Protein AF-A0A5K0W3F5-F1 (afdb_monomer_lite)

Secondary structure (DSSP, 8-state):
---HHHHHHHHHHTTPPPHHHHSTTPPP---S---SS-------TTSGGGHHHHHHHHHHHHH-TT-

InterPro domains:
  IPR001206 Diacylglycerol kinase, catalytic domain [PS50146] (34-67)

Sequence (67 aa):
MGDGSSDTNQLLKEFYIPDYIVVPDATFQEMSYMPECPVIVFINSKSGGQLGGDLLKTYRTLLNSAQ

Structure (mmCIF, N/CA/C/O backbone):
data_AF-A0A5K0W3F5-F1
#
_entry.id   AF-A0A5K0W3F5-F1
#
loop_
_atom_site.group_PDB
_atom_site.id
_atom_site.type_symbol
_atom_site.label_atom_id
_atom_site.label_alt_id
_atom_site.label_comp_id
_atom_site.label_asym_id
_atom_site.label_entity_id
_atom_site.label_seq_id
_atom_site.pdbx_PDB_ins_code
_atom_site.Cartn_x
_atom_site.Cartn_y
_atom_site.Cartn_z
_atom_site.occupancy
_atom_site.B_iso_or_equiv
_atom_site.auth_seq_id
_atom_site.auth_comp_id
_atom_site.auth_asym_id
_atom_site.auth_atom_id
_atom_site.pdbx_PDB_model_num
ATOM 1 N N . MET A 1 1 ? 20.999 -12.731 15.725 1.00 44.94 1 MET A N 1
ATOM 2 C CA . MET A 1 1 ? 20.583 -12.638 14.312 1.00 44.94 1 MET A CA 1
ATOM 3 C C . MET A 1 1 ? 19.079 -12.456 14.341 1.00 44.94 1 MET A C 1
ATOM 5 O O . MET A 1 1 ? 18.387 -13.420 14.631 1.00 44.94 1 MET A O 1
ATOM 9 N N . GLY A 1 2 ? 18.604 -11.212 14.245 1.00 52.84 2 GLY A N 1
ATOM 10 C CA . GLY A 1 2 ? 17.168 -10.934 14.193 1.00 52.84 2 GLY A CA 1
ATOM 11 C C . GLY A 1 2 ? 16.622 -11.416 12.856 1.00 52.84 2 GLY A C 1
ATOM 12 O O . GLY A 1 2 ? 17.265 -11.211 11.827 1.00 52.84 2 GLY A O 1
ATOM 13 N N . ASP A 1 3 ? 15.499 -12.123 12.890 1.00 56.97 3 ASP A N 1
ATOM 14 C CA . ASP A 1 3 ? 14.746 -12.482 11.695 1.00 56.97 3 ASP A CA 1
ATOM 15 C C . ASP A 1 3 ? 14.300 -11.193 10.988 1.00 56.97 3 ASP A C 1
ATOM 17 O O . ASP A 1 3 ? 13.376 -10.517 11.438 1.00 56.97 3 ASP A O 1
ATOM 21 N N . GLY A 1 4 ? 14.959 -10.854 9.877 1.00 61.38 4 GLY A N 1
ATOM 22 C CA . GLY A 1 4 ? 14.641 -9.668 9.077 1.00 61.38 4 GLY A CA 1
ATOM 23 C C . GLY A 1 4 ? 13.213 -9.653 8.512 1.00 61.38 4 GLY A C 1
ATOM 24 O O . GLY A 1 4 ? 12.773 -8.621 8.003 1.00 61.38 4 GLY A O 1
ATOM 25 N N . SER A 1 5 ? 12.461 -10.757 8.606 1.00 66.75 5 SER A N 1
ATOM 26 C CA . SER A 1 5 ? 11.049 -10.796 8.216 1.00 66.75 5 SER A CA 1
ATOM 27 C C . SER A 1 5 ? 10.128 -10.116 9.241 1.00 66.75 5 SER A C 1
ATOM 29 O O . SER A 1 5 ? 9.118 -9.523 8.866 1.00 66.75 5 SER A O 1
ATOM 31 N N . SER A 1 6 ? 10.477 -10.117 10.532 1.00 75.69 6 SER A N 1
ATOM 32 C CA . SER A 1 6 ? 9.651 -9.474 11.564 1.00 75.69 6 SER A CA 1
ATOM 33 C C . SER A 1 6 ? 9.712 -7.947 11.467 1.00 75.69 6 SER A C 1
ATOM 35 O O . SER A 1 6 ? 8.679 -7.279 11.509 1.00 75.69 6 SER A O 1
ATOM 37 N N . ASP A 1 7 ? 10.912 -7.396 11.278 1.00 80.50 7 ASP A N 1
ATOM 38 C CA . ASP A 1 7 ? 11.130 -5.945 11.210 1.00 80.50 7 ASP A CA 1
ATOM 39 C C . ASP A 1 7 ? 10.501 -5.335 9.951 1.00 80.50 7 ASP A C 1
ATOM 41 O O . ASP A 1 7 ? 9.911 -4.254 9.991 1.00 80.50 7 ASP A O 1
ATOM 45 N N . THR A 1 8 ? 10.562 -6.058 8.830 1.00 83.19 8 THR A N 1
ATOM 46 C CA . THR A 1 8 ? 9.911 -5.641 7.583 1.00 83.19 8 THR A CA 1
ATOM 47 C C . THR A 1 8 ? 8.394 -5.651 7.718 1.00 83.19 8 THR A C 1
ATOM 49 O O . THR A 1 8 ? 7.758 -4.670 7.354 1.00 83.19 8 THR A O 1
ATOM 52 N N . ASN A 1 9 ? 7.800 -6.684 8.318 1.00 82.12 9 ASN A N 1
ATOM 53 C CA . ASN A 1 9 ? 6.357 -6.713 8.569 1.00 82.12 9 ASN A CA 1
ATOM 54 C C . ASN A 1 9 ? 5.891 -5.584 9.501 1.00 82.12 9 ASN A C 1
ATOM 56 O O . ASN A 1 9 ? 4.814 -5.030 9.290 1.00 82.12 9 ASN A O 1
ATOM 60 N N . GLN A 1 10 ? 6.686 -5.227 10.516 1.00 84.31 10 GLN A N 1
ATOM 61 C CA . GLN A 1 10 ? 6.396 -4.085 11.386 1.00 84.31 10 GLN A CA 1
ATOM 62 C C . GLN A 1 10 ? 6.389 -2.776 10.584 1.00 84.31 10 GLN A C 1
ATOM 64 O O . GLN A 1 10 ? 5.465 -1.981 10.714 1.00 84.31 10 GLN A O 1
ATOM 69 N N . LEU A 1 11 ? 7.379 -2.593 9.708 1.00 84.88 11 LEU A N 1
ATOM 70 C CA . LEU A 1 11 ? 7.499 -1.416 8.855 1.00 84.88 11 LEU A CA 1
ATOM 71 C C . LEU A 1 11 ? 6.362 -1.318 7.829 1.00 84.88 11 LEU A C 1
ATOM 73 O O . LEU A 1 11 ? 5.831 -0.235 7.631 1.00 84.88 11 LEU A O 1
ATOM 77 N N . LEU A 1 12 ? 5.951 -2.426 7.202 1.00 85.19 12 LEU A N 1
ATOM 78 C CA . LEU A 1 12 ? 4.868 -2.418 6.208 1.00 85.19 12 LEU A CA 1
ATOM 79 C C . LEU A 1 12 ? 3.515 -2.020 6.817 1.00 85.19 12 LEU A C 1
ATOM 81 O O . LEU A 1 12 ? 2.708 -1.396 6.131 1.00 85.19 12 LEU A O 1
ATOM 85 N N . LYS A 1 13 ? 3.277 -2.317 8.102 1.00 86.12 13 LYS A N 1
ATOM 86 C CA . LYS A 1 13 ? 2.052 -1.901 8.803 1.00 86.12 13 LYS A CA 1
ATOM 87 C C . LYS A 1 13 ? 1.918 -0.379 8.907 1.00 86.12 13 LYS A C 1
ATOM 89 O O . LYS A 1 13 ? 0.799 0.114 8.816 1.00 86.12 13 LYS A O 1
ATOM 94 N N . GLU A 1 14 ? 3.024 0.362 9.002 1.00 87.38 14 GLU A N 1
ATOM 95 C CA . GLU A 1 14 ? 3.003 1.836 9.025 1.00 87.38 14 GLU A CA 1
ATOM 96 C C . GLU A 1 14 ? 2.509 2.445 7.697 1.00 87.38 14 GLU A C 1
ATOM 98 O O . GLU A 1 14 ? 2.110 3.605 7.652 1.00 87.38 14 GLU A O 1
ATOM 103 N N . PHE A 1 15 ? 2.504 1.670 6.606 1.00 86.75 15 PHE A N 1
ATOM 104 C CA . PHE A 1 15 ? 2.020 2.119 5.297 1.00 86.75 15 PHE A CA 1
ATOM 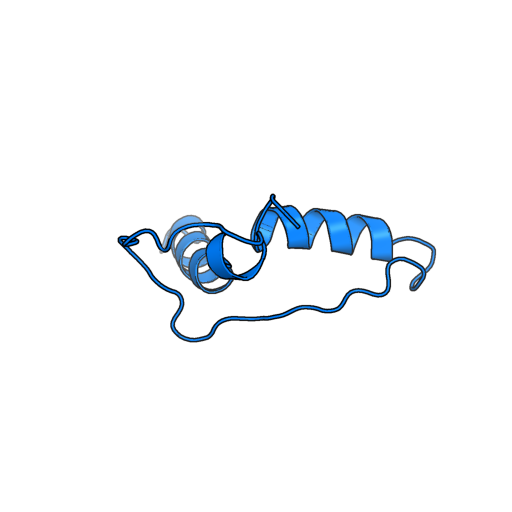105 C C . PHE A 1 15 ? 0.545 1.782 5.042 1.00 86.75 15 PHE A C 1
ATOM 107 O O . PHE A 1 15 ? -0.007 2.224 4.038 1.00 86.75 15 PHE A O 1
ATOM 114 N N . TYR A 1 16 ? -0.108 1.019 5.920 1.00 87.25 16 TYR A N 1
ATOM 115 C CA . TYR A 1 16 ? -1.501 0.625 5.728 1.00 87.25 16 TYR A CA 1
ATOM 116 C C . TYR A 1 16 ? -2.451 1.826 5.834 1.00 87.25 16 TYR A C 1
ATOM 118 O O . TYR A 1 16 ? -2.424 2.575 6.808 1.00 87.25 16 TYR A O 1
ATOM 126 N N . ILE A 1 17 ? -3.339 1.987 4.854 1.00 86.81 17 ILE A N 1
ATOM 127 C CA . ILE A 1 17 ? -4.392 3.003 4.844 1.00 86.81 17 ILE A CA 1
ATOM 128 C C . ILE A 1 17 ? -5.722 2.318 5.184 1.00 86.81 17 ILE A C 1
ATOM 130 O O . ILE A 1 17 ? -6.121 1.393 4.481 1.00 86.81 17 ILE A O 1
ATOM 134 N N . PRO A 1 18 ? -6.451 2.769 6.213 1.00 86.50 18 PRO A N 1
ATOM 135 C CA . PRO A 1 18 ? -7.762 2.211 6.540 1.00 86.50 18 PRO A CA 1
ATOM 136 C C . PRO A 1 18 ? -8.835 2.496 5.482 1.00 86.50 18 PRO A C 1
ATOM 138 O O . PRO A 1 18 ? -8.874 3.586 4.908 1.00 86.50 18 PRO A O 1
ATOM 141 N N . ASP A 1 19 ? -9.771 1.560 5.301 1.00 87.56 19 ASP A N 1
ATOM 142 C CA . ASP A 1 19 ? -10.837 1.641 4.288 1.00 87.56 19 ASP A CA 1
ATOM 143 C C . ASP A 1 19 ? -11.675 2.920 4.382 1.00 87.56 19 ASP A C 1
ATOM 145 O O . ASP A 1 19 ? -11.996 3.511 3.356 1.00 87.56 19 ASP A O 1
ATOM 149 N N . TYR A 1 20 ? -11.972 3.404 5.593 1.00 86.75 20 TYR A N 1
ATOM 150 C CA . TYR A 1 20 ? -12.770 4.620 5.802 1.00 86.75 20 TYR A CA 1
ATOM 151 C C . TYR A 1 20 ? -12.133 5.897 5.227 1.00 86.75 20 TYR A C 1
ATOM 153 O O . TYR A 1 20 ? -12.799 6.924 5.129 1.00 86.75 20 TYR A O 1
ATOM 161 N N . ILE A 1 21 ? -10.846 5.859 4.863 1.00 84.75 21 ILE A N 1
ATOM 162 C CA . ILE A 1 21 ? -10.152 6.975 4.210 1.00 84.75 21 ILE A CA 1
ATOM 163 C C . ILE A 1 21 ? -10.373 6.956 2.691 1.00 84.75 21 ILE A C 1
ATOM 165 O O . ILE A 1 21 ? -10.417 8.015 2.067 1.00 84.75 21 ILE A O 1
ATOM 169 N N . VAL A 1 22 ? -10.481 5.770 2.085 1.00 84.19 22 VAL A N 1
ATOM 170 C CA . VAL A 1 22 ? -10.446 5.591 0.621 1.00 84.19 22 VAL A CA 1
ATOM 171 C C . VAL A 1 22 ? -11.785 5.157 0.029 1.00 84.19 22 VAL A C 1
ATOM 173 O O . VAL A 1 22 ? -12.054 5.445 -1.136 1.00 84.19 22 VAL A O 1
ATOM 176 N N . VAL A 1 23 ? -12.636 4.507 0.823 1.00 87.19 23 VAL A N 1
ATOM 177 C CA . VAL A 1 23 ? -13.969 4.052 0.433 1.00 87.19 23 VAL A CA 1
ATOM 178 C C . VAL A 1 23 ? -15.011 5.033 0.979 1.00 87.19 23 VAL A C 1
ATOM 180 O O . VAL A 1 23 ? -15.135 5.177 2.198 1.00 87.19 23 VAL A O 1
ATOM 183 N N . PRO A 1 24 ? -15.785 5.709 0.110 1.00 87.94 24 PRO A N 1
ATOM 184 C CA . PRO A 1 24 ? -16.915 6.520 0.546 1.00 87.94 24 PRO A CA 1
ATOM 185 C C . PRO A 1 24 ? -17.900 5.693 1.380 1.00 87.94 24 PRO A C 1
ATOM 187 O O . PRO A 1 24 ? -18.150 4.531 1.070 1.00 87.94 24 PRO A O 1
ATOM 190 N N . ASP A 1 25 ? -18.458 6.296 2.429 1.00 90.00 25 ASP A N 1
ATOM 191 C CA . ASP A 1 25 ? -19.448 5.683 3.330 1.00 90.00 25 ASP A CA 1
ATOM 192 C C . ASP A 1 25 ? -18.963 4.458 4.131 1.00 90.00 25 ASP A C 1
ATOM 194 O O . ASP A 1 25 ? -19.758 3.809 4.817 1.00 90.00 25 ASP A O 1
ATOM 198 N N . ALA A 1 26 ? -17.663 4.144 4.114 1.00 88.00 26 ALA A N 1
ATOM 199 C CA . ALA A 1 26 ? -17.118 3.107 4.979 1.00 88.00 26 ALA A CA 1
ATOM 200 C C . ALA A 1 26 ? -17.136 3.552 6.450 1.00 88.00 26 ALA A C 1
ATOM 202 O O . ALA A 1 26 ? -16.695 4.642 6.821 1.00 88.00 26 ALA A O 1
ATOM 203 N N . THR A 1 27 ? -17.654 2.680 7.313 1.00 87.56 27 THR A N 1
ATOM 204 C CA . THR A 1 27 ? -17.711 2.922 8.754 1.00 87.56 27 THR A CA 1
ATOM 205 C C . THR A 1 27 ? -16.327 2.780 9.372 1.00 87.56 27 THR A C 1
ATOM 207 O O . THR A 1 27 ? -15.626 1.806 9.095 1.00 87.56 27 THR A O 1
ATOM 210 N N . PHE A 1 28 ? -15.961 3.708 10.258 1.00 85.00 28 PHE A N 1
ATOM 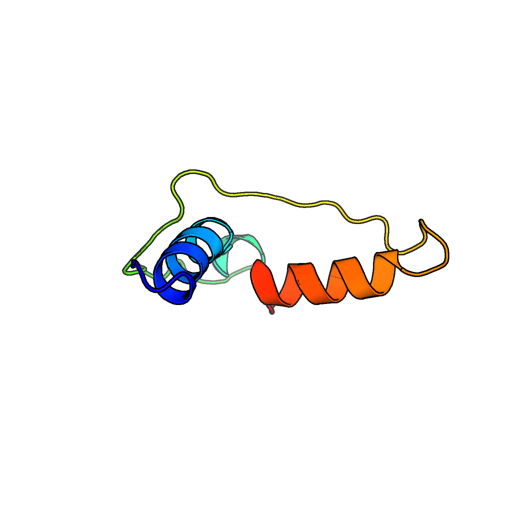211 C CA . PHE A 1 28 ? -14.757 3.569 11.073 1.00 85.00 28 PHE A CA 1
ATOM 212 C C . PHE A 1 28 ? -14.798 2.245 11.845 1.00 85.00 28 PHE A C 1
ATOM 214 O O . PHE A 1 28 ? -15.772 1.953 12.542 1.00 85.00 28 PHE A O 1
ATOM 221 N N . GLN A 1 29 ? -13.736 1.458 11.717 1.00 80.44 29 GLN A N 1
ATOM 222 C CA . GLN A 1 29 ? -13.560 0.215 12.449 1.00 80.44 29 GLN A CA 1
ATOM 223 C C . GLN A 1 29 ? -12.429 0.423 13.450 1.00 80.44 29 GLN A C 1
ATOM 225 O O . GLN A 1 29 ? -11.357 0.903 13.084 1.00 80.44 29 GLN A O 1
ATOM 230 N N . GLU A 1 30 ? -12.670 0.089 14.716 1.00 79.75 30 GLU A N 1
ATOM 231 C CA . GLU A 1 30 ? -11.628 0.145 15.736 1.00 79.75 30 GLU A CA 1
ATOM 232 C C . GLU A 1 30 ? -10.569 -0.913 15.403 1.00 79.75 30 GLU A C 1
ATOM 234 O O . GLU A 1 30 ? -10.834 -2.116 15.421 1.00 79.75 30 GLU A O 1
ATOM 239 N N . MET A 1 31 ? -9.383 -0.457 15.011 1.00 76.69 31 MET A N 1
ATOM 240 C CA . MET A 1 31 ? -8.290 -1.333 14.607 1.00 76.69 31 MET A CA 1
ATOM 241 C C . MET A 1 31 ? -7.348 -1.568 15.781 1.00 76.69 31 MET A C 1
ATOM 243 O O . MET A 1 31 ? -7.057 -0.656 16.551 1.00 76.69 31 MET A O 1
ATOM 247 N N . SER A 1 32 ? -6.781 -2.773 15.870 1.00 81.94 32 SER A N 1
ATOM 248 C CA . SER A 1 32 ? -5.766 -3.100 16.881 1.00 81.94 32 SER A CA 1
ATOM 249 C C . SER A 1 32 ? -4.458 -2.320 16.709 1.00 81.94 32 SER A C 1
ATOM 251 O O . SER A 1 32 ? -3.577 -2.396 17.561 1.00 81.94 32 SER A O 1
ATOM 253 N N . TYR A 1 33 ? -4.290 -1.653 15.569 1.00 81.50 33 TYR A N 1
ATOM 254 C CA . TYR A 1 33 ? -3.099 -0.910 15.208 1.00 81.50 33 TYR A CA 1
ATOM 255 C C . TYR A 1 33 ? -3.459 0.189 14.202 1.00 81.50 33 TYR A C 1
ATOM 257 O O . TYR A 1 33 ? -4.213 -0.052 13.259 1.00 81.50 33 TYR A O 1
ATOM 265 N N . MET A 1 34 ? -2.901 1.379 14.405 1.00 82.75 34 MET A N 1
ATOM 266 C CA . MET A 1 34 ? -3.052 2.535 13.529 1.00 82.75 34 MET A CA 1
ATOM 267 C C . MET A 1 34 ? -1.651 3.079 13.231 1.00 82.75 34 MET A C 1
ATOM 269 O O . MET A 1 34 ? -0.880 3.233 14.181 1.00 82.75 34 MET A O 1
ATOM 273 N N . PRO A 1 35 ? -1.307 3.337 11.956 1.00 85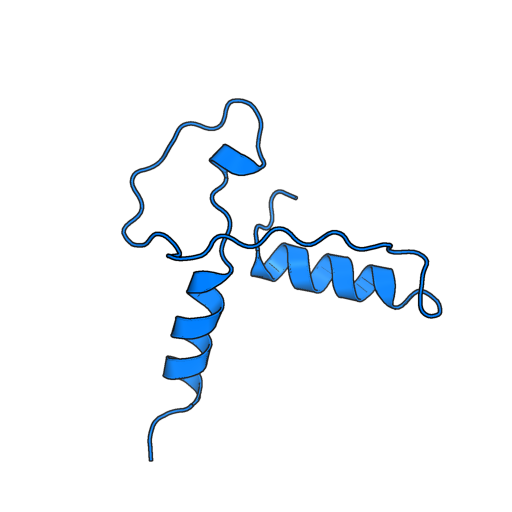.25 35 PRO A N 1
ATOM 274 C CA . PRO A 1 35 ? -0.003 3.889 11.612 1.00 85.25 35 PRO A CA 1
ATOM 275 C C . PRO A 1 35 ? 0.172 5.264 12.260 1.00 85.25 35 PRO A C 1
ATOM 277 O O . PRO A 1 35 ? -0.758 6.077 12.265 1.00 85.25 35 PRO A O 1
ATOM 280 N N .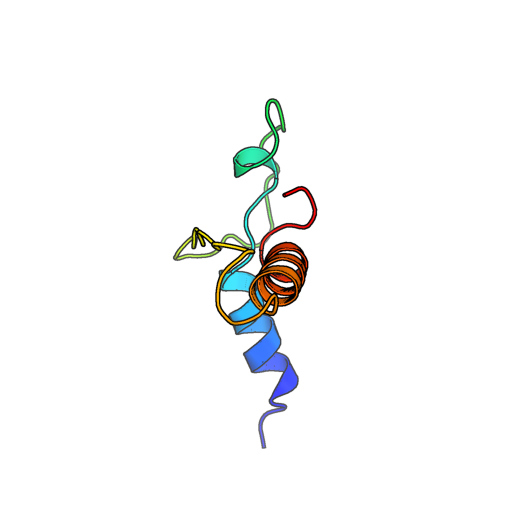 GLU A 1 36 ? 1.362 5.537 12.789 1.00 85.25 36 GLU A N 1
ATOM 281 C CA . GLU A 1 36 ? 1.656 6.822 13.438 1.00 85.25 36 GLU A CA 1
ATOM 282 C C . GLU A 1 36 ? 1.737 7.951 12.398 1.00 85.25 36 GLU A C 1
ATOM 284 O O . GLU A 1 36 ? 1.331 9.086 12.650 1.00 85.25 36 GLU A O 1
ATOM 289 N N . CYS A 1 37 ? 2.211 7.616 11.193 1.00 81.06 37 CYS A N 1
ATOM 290 C CA . CYS A 1 37 ? 2.402 8.542 10.080 1.00 81.06 37 CYS A CA 1
ATOM 291 C C . CYS A 1 37 ? 1.696 8.033 8.808 1.00 81.06 37 CYS A C 1
ATOM 293 O O . CYS A 1 37 ? 2.330 7.358 7.997 1.00 81.06 37 CYS A O 1
ATOM 295 N N . PRO A 1 38 ? 0.408 8.353 8.579 1.00 76.25 38 PRO A N 1
ATOM 296 C CA . PRO A 1 38 ? -0.294 7.922 7.373 1.00 76.25 38 PRO A CA 1
ATOM 297 C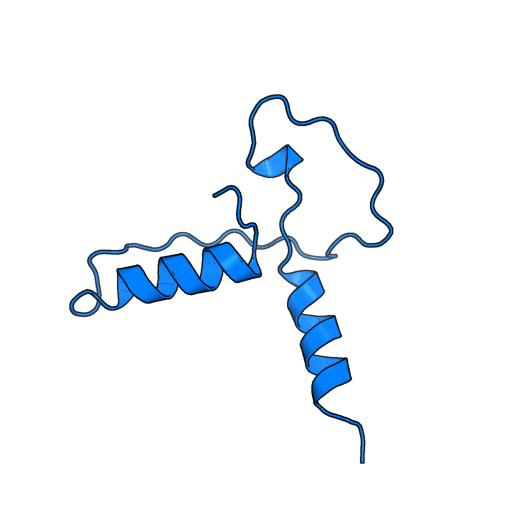 C . PRO A 1 38 ? 0.339 8.520 6.106 1.00 76.25 38 PRO A C 1
ATOM 299 O O . PRO A 1 38 ? 0.606 9.722 6.030 1.00 76.25 38 PRO A O 1
ATOM 302 N N . VAL A 1 39 ? 0.550 7.682 5.088 1.00 79.88 39 VAL A N 1
ATOM 303 C CA . VAL A 1 39 ? 1.210 8.058 3.828 1.00 79.88 39 VAL A CA 1
ATOM 304 C C . VAL A 1 39 ? 0.205 8.064 2.678 1.00 79.88 39 VAL A C 1
ATOM 306 O O . VAL A 1 39 ? -0.539 7.108 2.489 1.00 79.88 39 VAL A O 1
ATOM 309 N N . ILE A 1 40 ? 0.224 9.120 1.861 1.00 80.44 40 ILE A N 1
ATOM 310 C CA . ILE A 1 40 ? -0.540 9.204 0.608 1.00 80.44 40 ILE A CA 1
ATOM 311 C C . ILE A 1 40 ? 0.448 9.248 -0.557 1.00 80.44 40 ILE A C 1
ATOM 313 O O . ILE A 1 40 ? 1.345 10.092 -0.585 1.00 80.44 40 ILE A O 1
ATOM 317 N N . VAL A 1 41 ? 0.278 8.353 -1.532 1.00 82.88 41 VAL A N 1
ATOM 318 C CA . VAL A 1 41 ? 1.173 8.237 -2.692 1.00 82.88 41 VAL A CA 1
ATOM 319 C C . VAL A 1 41 ? 0.409 8.548 -3.977 1.00 82.88 41 VAL A C 1
ATOM 321 O O . VAL A 1 41 ? -0.571 7.886 -4.306 1.00 82.88 41 VAL A O 1
ATOM 324 N N . PHE A 1 42 ? 0.888 9.532 -4.740 1.00 83.88 42 PHE A N 1
ATOM 325 C CA . PHE A 1 42 ? 0.364 9.854 -6.068 1.00 83.88 42 PHE A CA 1
ATOM 326 C C . PHE A 1 42 ? 1.277 9.262 -7.141 1.00 83.88 42 PHE A C 1
ATOM 328 O O . PHE A 1 42 ? 2.436 9.655 -7.268 1.00 83.88 42 PHE A O 1
ATOM 335 N N . ILE A 1 43 ? 0.753 8.322 -7.931 1.00 85.75 43 ILE A N 1
ATOM 336 C CA . ILE A 1 43 ? 1.520 7.626 -8.970 1.00 85.75 43 ILE A CA 1
ATOM 337 C C . ILE A 1 43 ? 1.017 8.056 -10.343 1.00 85.75 43 ILE A C 1
ATOM 339 O O . ILE A 1 43 ? -0.128 7.808 -10.717 1.00 85.75 43 ILE A O 1
ATOM 343 N N . ASN A 1 44 ? 1.904 8.651 -11.140 1.00 86.75 44 ASN A N 1
ATOM 344 C CA . ASN A 1 44 ? 1.659 8.816 -12.566 1.00 86.75 44 ASN A CA 1
ATOM 345 C C . ASN A 1 44 ? 1.964 7.495 -13.281 1.00 86.75 44 ASN A C 1
ATOM 347 O O . ASN A 1 44 ? 3.117 7.197 -13.588 1.00 86.75 44 ASN A O 1
ATOM 351 N N . SER A 1 45 ? 0.927 6.713 -13.570 1.00 84.50 45 SER A N 1
ATOM 352 C CA . SER A 1 45 ? 1.072 5.371 -14.147 1.00 84.50 45 SER A CA 1
ATOM 353 C C . SER A 1 45 ? 1.689 5.338 -15.552 1.00 84.50 45 SER A C 1
ATOM 355 O O . SER A 1 45 ? 2.140 4.283 -15.993 1.00 84.50 45 SER A O 1
ATOM 357 N N . LYS A 1 46 ? 1.736 6.474 -16.261 1.00 85.88 46 LYS A N 1
ATOM 358 C CA . LYS A 1 46 ? 2.241 6.566 -17.641 1.00 85.88 46 LYS A CA 1
ATOM 359 C C . LYS A 1 46 ? 3.731 6.911 -17.737 1.00 85.88 46 LYS A C 1
ATOM 361 O O . LYS A 1 46 ? 4.279 6.902 -18.837 1.00 85.88 46 LYS A O 1
ATOM 366 N N . SER A 1 47 ? 4.391 7.238 -16.626 1.00 82.56 47 SER A N 1
ATOM 367 C CA . SER A 1 47 ? 5.818 7.579 -16.620 1.00 82.56 47 SER A CA 1
ATOM 368 C C . SER A 1 47 ? 6.715 6.327 -16.665 1.00 82.56 47 SER A C 1
ATOM 370 O O . SER A 1 47 ? 6.260 5.198 -16.464 1.00 82.56 47 SER A O 1
ATOM 372 N N . GLY A 1 48 ? 8.003 6.518 -16.979 1.00 80.25 48 GLY A N 1
ATOM 373 C CA . GLY A 1 48 ? 9.022 5.467 -16.844 1.00 80.25 48 GLY A CA 1
ATOM 374 C C . GLY A 1 48 ? 8.885 4.277 -17.800 1.00 80.25 48 GLY A C 1
ATOM 375 O O . GLY A 1 48 ? 9.289 3.176 -17.450 1.00 80.25 48 GLY A O 1
ATOM 376 N N . GLY A 1 49 ? 8.289 4.457 -18.984 1.00 81.19 49 GLY A N 1
ATOM 377 C CA . GLY A 1 49 ? 8.162 3.373 -19.967 1.00 81.19 49 GLY A CA 1
ATOM 378 C C . GLY A 1 49 ? 7.120 2.312 -19.597 1.00 81.19 49 GLY A C 1
ATOM 379 O O . GLY A 1 49 ? 7.328 1.142 -19.884 1.00 81.19 49 GLY A O 1
ATOM 380 N N . GLN A 1 50 ? 5.999 2.726 -18.989 1.00 70.56 50 GLN A N 1
ATOM 381 C CA . GLN A 1 50 ? 4.887 1.875 -18.514 1.00 70.56 50 GLN A CA 1
ATOM 382 C C . GLN A 1 50 ? 5.146 1.118 -17.199 1.00 70.56 50 GLN A C 1
ATOM 384 O O . GLN A 1 50 ? 4.243 0.455 -16.693 1.00 70.56 50 GLN A O 1
ATOM 389 N N . LEU A 1 51 ? 6.312 1.298 -16.572 1.00 81.19 51 LEU A N 1
ATOM 390 C CA . LEU A 1 51 ? 6.601 0.755 -15.237 1.00 81.19 51 LEU A CA 1
ATOM 391 C C . LEU A 1 51 ? 5.756 1.405 -14.128 1.00 81.19 51 LEU A C 1
ATOM 393 O O . LEU A 1 51 ? 5.533 0.801 -13.078 1.00 81.19 51 LEU A O 1
ATOM 397 N N . GLY A 1 52 ? 5.227 2.611 -14.368 1.00 81.81 52 GLY A N 1
ATOM 398 C CA . GLY A 1 52 ? 4.299 3.275 -13.450 1.00 81.81 52 GLY A CA 1
ATOM 399 C C . GLY A 1 52 ? 3.027 2.462 -13.176 1.00 81.81 52 GLY A C 1
ATOM 400 O O . GLY A 1 52 ? 2.444 2.583 -12.100 1.00 81.81 52 GLY A O 1
ATOM 401 N N . GLY A 1 53 ? 2.609 1.604 -14.113 1.00 84.19 53 GLY A N 1
ATOM 402 C CA . GLY A 1 53 ? 1.475 0.701 -13.921 1.00 84.19 53 GLY A CA 1
ATOM 403 C C . GLY A 1 53 ? 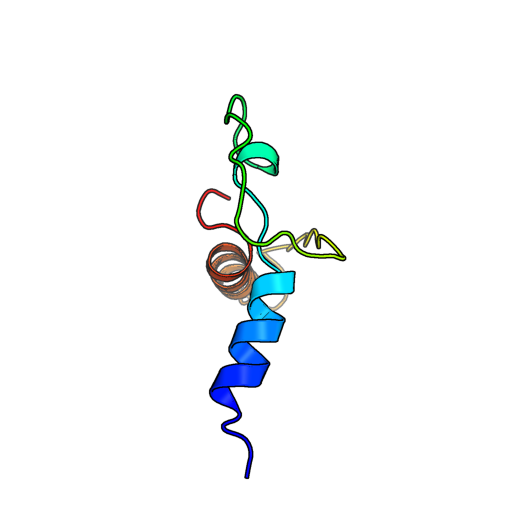1.743 -0.388 -12.879 1.00 84.19 53 GLY A C 1
ATOM 404 O O . GLY A 1 53 ? 0.875 -0.671 -12.054 1.00 84.19 53 GLY A O 1
ATOM 405 N N . ASP A 1 54 ? 2.942 -0.969 -12.871 1.00 86.44 54 ASP A N 1
ATOM 406 C CA . ASP A 1 54 ? 3.308 -2.017 -11.910 1.00 86.44 54 ASP A CA 1
ATOM 407 C C . ASP A 1 54 ? 3.628 -1.440 -10.526 1.00 86.44 54 ASP A C 1
ATOM 409 O O . ASP A 1 54 ? 3.274 -2.037 -9.507 1.00 86.44 54 ASP A O 1
ATOM 413 N N . LEU A 1 55 ? 4.183 -0.225 -10.479 1.00 88.62 55 LEU A N 1
ATOM 414 C CA . LEU A 1 55 ? 4.274 0.575 -9.256 1.00 88.62 55 LEU A CA 1
ATOM 415 C C . LEU A 1 55 ? 2.893 0.806 -8.637 1.00 88.62 55 LEU A C 1
ATOM 417 O O . LEU A 1 55 ? 2.707 0.551 -7.450 1.00 88.62 55 LEU A O 1
ATOM 421 N N . LEU A 1 56 ? 1.905 1.212 -9.439 1.00 87.88 56 LEU A N 1
ATOM 422 C CA . LEU A 1 56 ? 0.541 1.416 -8.952 1.00 87.88 56 LEU A CA 1
ATOM 423 C C . LEU A 1 56 ? -0.057 0.134 -8.356 1.00 87.88 56 LEU A C 1
ATOM 425 O O . LEU A 1 56 ? -0.628 0.183 -7.270 1.00 87.88 56 LEU A O 1
ATOM 429 N N . LYS A 1 57 ? 0.100 -1.015 -9.025 1.00 87.50 57 LYS A N 1
ATOM 430 C CA . LYS A 1 57 ? -0.371 -2.310 -8.499 1.00 87.50 57 LYS A CA 1
ATOM 431 C C . LYS A 1 57 ? 0.302 -2.662 -7.171 1.00 87.50 57 LYS A C 1
ATOM 433 O O . LYS A 1 57 ? -0.381 -3.051 -6.233 1.00 87.50 57 LYS A O 1
ATOM 438 N N . THR A 1 58 ? 1.621 -2.486 -7.093 1.00 88.81 58 THR A N 1
ATOM 439 C CA . THR A 1 58 ? 2.412 -2.806 -5.896 1.00 88.81 58 THR A CA 1
ATOM 440 C C . THR A 1 58 ? 1.967 -1.961 -4.703 1.00 88.81 58 THR A C 1
ATOM 442 O O . THR A 1 58 ? 1.700 -2.495 -3.629 1.00 88.81 58 THR A O 1
ATOM 445 N N . TYR A 1 59 ? 1.825 -0.648 -4.901 1.00 88.56 59 TYR A N 1
ATOM 446 C CA . TYR A 1 59 ? 1.401 0.260 -3.838 1.00 88.56 59 TYR A CA 1
ATOM 447 C C . TYR A 1 59 ? -0.056 0.053 -3.427 1.00 88.56 59 TYR A C 1
ATOM 449 O O . TYR A 1 59 ? -0.342 0.140 -2.243 1.00 88.56 59 TYR A O 1
ATOM 457 N N . ARG A 1 60 ? -0.968 -0.303 -4.340 1.00 87.81 60 ARG A N 1
ATOM 458 C CA . ARG A 1 60 ? -2.339 -0.686 -3.958 1.00 87.81 60 ARG A CA 1
ATOM 459 C C . ARG A 1 60 ? -2.355 -1.890 -3.021 1.00 87.81 60 ARG A C 1
ATOM 461 O O . ARG A 1 60 ? -3.020 -1.861 -1.998 1.00 87.81 60 ARG A O 1
ATOM 468 N N . THR A 1 61 ? -1.582 -2.935 -3.317 1.00 85.56 61 THR A N 1
ATOM 469 C CA . THR A 1 61 ? -1.505 -4.108 -2.429 1.00 85.56 61 THR A CA 1
ATOM 470 C C . THR A 1 61 ? -0.889 -3.776 -1.067 1.00 85.56 61 THR A C 1
ATOM 472 O O . THR A 1 61 ? -1.275 -4.382 -0.073 1.00 85.56 61 THR A O 1
ATOM 475 N N . LEU A 1 62 ? 0.047 -2.824 -1.016 1.00 87.69 62 LEU A N 1
ATOM 476 C CA . LEU A 1 62 ? 0.709 -2.407 0.219 1.00 87.69 62 LEU A CA 1
ATOM 477 C C . LEU A 1 62 ? -0.151 -1.474 1.085 1.00 87.69 62 LEU A C 1
ATOM 479 O O . LEU A 1 62 ? -0.225 -1.661 2.294 1.00 87.69 62 LEU A O 1
ATOM 483 N N . LEU A 1 63 ? -0.740 -0.447 0.470 1.00 88.12 63 LEU A N 1
ATOM 484 C CA . LEU A 1 63 ? -1.421 0.641 1.168 1.00 88.12 63 LEU A CA 1
ATOM 485 C C . LEU A 1 63 ? -2.862 0.257 1.497 1.00 88.12 63 LEU A C 1
ATOM 487 O O . LEU A 1 63 ? -3.251 0.268 2.658 1.00 88.12 63 LEU A O 1
ATOM 491 N N . ASN A 1 64 ? -3.653 -0.075 0.476 1.00 84.94 64 ASN A N 1
ATOM 492 C CA . ASN A 1 64 ? -5.041 -0.502 0.610 1.00 84.94 64 ASN A CA 1
ATOM 493 C C . ASN A 1 64 ? -5.546 -1.074 -0.725 1.00 84.94 64 ASN A C 1
ATOM 495 O O . ASN A 1 64 ? -5.484 -0.410 -1.763 1.00 84.94 64 ASN A O 1
ATOM 499 N N . SER A 1 65 ? -6.085 -2.293 -0.705 1.00 81.06 65 SER A N 1
ATOM 500 C CA . SER A 1 65 ? -6.514 -3.002 -1.917 1.00 81.06 65 SER A CA 1
ATOM 501 C C . SER A 1 65 ? -7.835 -2.506 -2.524 1.00 81.06 65 SER A C 1
ATOM 503 O O . SER A 1 65 ? -8.172 -2.932 -3.629 1.00 81.06 65 SER A O 1
ATOM 505 N N . ALA A 1 66 ? -8.571 -1.622 -1.846 1.00 79.50 66 ALA A N 1
ATOM 506 C CA . ALA A 1 66 ? -9.809 -1.008 -2.327 1.00 79.50 66 ALA A CA 1
ATOM 507 C C . ALA A 1 66 ? -9.585 0.246 -3.208 1.00 79.50 66 ALA A C 1
ATOM 509 O O . ALA A 1 66 ? -10.555 0.780 -3.751 1.00 79.50 66 ALA A O 1
ATOM 510 N N . GLN A 1 67 ? -8.333 0.706 -3.366 1.00 67.50 67 GLN A N 1
ATOM 511 C CA . GLN A 1 67 ? -7.905 1.816 -4.247 1.00 67.50 67 GLN A CA 1
ATOM 512 C C . GLN A 1 67 ? -7.690 1.398 -5.710 1.00 67.50 67 GLN A C 1
ATOM 514 O O . GLN A 1 67 ? -7.763 2.272 -6.612 1.00 67.50 67 GLN A O 1
#

Organism: NCBI:txid210225

Radius of gyration: 14.32 Å; chains: 1; bounding box: 40×22×37 Å

Foldseek 3Di:
DDDPVVVVVVVLQLQADDCPVPPPPDDDDDDPDDRPDYDDDDFPCPPDPNVSVVVVVVSCVRHPVVD

pLDDT: mean 81.81, std 8.5, range [44.94, 90.0]